Protein AF-A0A1M3J1S0-F1 (afdb_monomer_lite)

Sequence (92 aa):
MSKKLESILQKVPPATVTSFNKEIQFEEKVLIEEEQIVRLIAQVPFKVKRRLKQYVAENPGETERSAILKGLKLLGIKVEDKYLHDLRSTRN

pLDDT: mean 72.66, std 16.9, range [41.44, 94.56]

Structure (mmCIF, N/CA/C/O backbone):
data_AF-A0A1M3J1S0-F1
#
_entry.id   AF-A0A1M3J1S0-F1
#
loop_
_atom_site.group_PDB
_atom_site.id
_atom_site.type_symbol
_atom_site.label_atom_id
_atom_site.label_alt_id
_atom_site.label_comp_id
_atom_site.label_asym_id
_atom_site.label_entity_id
_atom_site.label_seq_id
_atom_site.pdbx_PDB_ins_code
_atom_site.Cartn_x
_atom_site.Cartn_y
_atom_site.Cartn_z
_atom_site.occupancy
_atom_site.B_iso_or_equiv
_atom_site.auth_seq_id
_atom_site.auth_comp_id
_atom_site.auth_asym_id
_atom_site.auth_atom_id
_atom_site.pdbx_PDB_model_num
ATOM 1 N N . MET A 1 1 ? -59.080 29.483 54.832 1.00 49.69 1 MET A N 1
ATOM 2 C CA . MET A 1 1 ? -58.039 29.241 53.810 1.00 49.69 1 MET A CA 1
ATOM 3 C C . MET A 1 1 ? -56.675 29.380 54.472 1.00 49.69 1 MET A C 1
ATOM 5 O O . MET A 1 1 ? -56.511 30.244 55.323 1.00 49.69 1 MET A O 1
ATOM 9 N N . SER A 1 2 ? -55.774 28.426 54.233 1.00 51.94 2 SER A N 1
ATOM 10 C CA . SER A 1 2 ? -54.579 28.191 55.057 1.00 51.94 2 SER A CA 1
ATOM 11 C C . SER A 1 2 ? -53.451 29.173 54.726 1.00 51.94 2 SER A C 1
ATOM 13 O O . SER A 1 2 ? -52.936 29.152 53.611 1.00 51.94 2 SER A O 1
ATOM 15 N N . LYS A 1 3 ? -53.005 29.958 55.720 1.00 58.06 3 LYS A N 1
ATOM 16 C CA . LYS A 1 3 ? -51.870 30.908 55.642 1.00 58.06 3 LYS A CA 1
ATOM 17 C C . LYS A 1 3 ? -50.564 30.287 55.112 1.00 58.06 3 LYS A C 1
ATOM 19 O O . LYS A 1 3 ? -49.668 31.002 54.679 1.00 58.06 3 LYS A O 1
ATOM 24 N N . LYS A 1 4 ? -50.447 28.952 55.138 1.00 58.09 4 LYS A N 1
ATOM 25 C CA . LYS A 1 4 ? -49.287 28.217 54.609 1.00 58.09 4 LYS A CA 1
ATOM 26 C C . LYS A 1 4 ? -49.231 28.188 53.077 1.00 58.09 4 LYS A C 1
ATOM 28 O O . LYS A 1 4 ? -48.142 28.067 52.533 1.00 58.09 4 LYS A O 1
ATOM 33 N N . LEU A 1 5 ? -50.368 28.288 52.380 1.00 57.38 5 LEU A N 1
ATOM 34 C CA . LEU A 1 5 ? -50.391 28.282 50.909 1.00 57.38 5 LEU A CA 1
ATOM 35 C C . LEU A 1 5 ? -49.965 29.638 50.331 1.00 57.38 5 LEU A C 1
ATOM 37 O O . LEU A 1 5 ? -49.185 29.685 49.383 1.00 57.38 5 LEU A O 1
ATOM 41 N N . GLU A 1 6 ? -50.390 30.738 50.955 1.00 59.94 6 GLU A N 1
ATOM 42 C CA . GLU A 1 6 ? -50.002 32.098 50.553 1.00 59.94 6 GLU A CA 1
ATOM 43 C C . GLU A 1 6 ? -48.493 32.338 50.713 1.00 59.94 6 GLU A C 1
ATOM 45 O O . GLU A 1 6 ? -47.870 32.935 49.836 1.00 59.94 6 GLU A O 1
ATOM 50 N N . SER A 1 7 ? -47.870 31.790 51.766 1.00 60.59 7 SER A N 1
ATOM 51 C CA . SER A 1 7 ? -46.421 31.927 51.970 1.00 60.59 7 SER A CA 1
ATOM 52 C C . SER A 1 7 ? -45.580 31.160 50.949 1.00 60.59 7 SER A C 1
ATOM 54 O O . SER A 1 7 ? -44.410 31.481 50.784 1.00 60.59 7 SER A O 1
ATOM 56 N N . ILE A 1 8 ? -46.135 30.128 50.301 1.00 60.16 8 ILE A N 1
ATOM 57 C CA . ILE A 1 8 ? -45.442 29.378 49.240 1.00 60.16 8 ILE A CA 1
ATOM 58 C C . ILE A 1 8 ? -45.542 30.147 47.920 1.00 60.16 8 ILE A C 1
ATOM 60 O O . ILE A 1 8 ? -44.539 30.284 47.226 1.00 60.16 8 ILE A O 1
ATOM 64 N N . LEU A 1 9 ? -46.711 30.720 47.616 1.00 57.31 9 LEU A N 1
ATOM 65 C CA . LEU A 1 9 ? -46.922 31.528 46.409 1.00 57.31 9 LEU A CA 1
ATOM 66 C C . LEU A 1 9 ? -46.094 32.822 46.405 1.00 57.31 9 LEU A C 1
ATOM 68 O O . LEU A 1 9 ? -45.609 33.224 45.354 1.00 57.31 9 LEU A O 1
ATOM 72 N N . GLN A 1 10 ? -45.871 33.443 47.567 1.00 60.66 10 GLN A N 1
ATOM 73 C CA . GLN A 1 10 ? -45.027 34.644 47.687 1.00 60.66 10 GLN A CA 1
ATOM 74 C C . GLN A 1 10 ? -43.517 34.355 47.664 1.00 60.66 10 GLN A C 1
ATOM 76 O O . GLN A 1 10 ? -42.722 35.282 47.525 1.00 60.66 10 GLN A O 1
ATOM 81 N N . LYS A 1 11 ? -43.104 33.089 47.822 1.00 58.97 11 LYS A N 1
ATOM 82 C CA . LYS A 1 11 ? -41.688 32.682 47.865 1.00 58.97 11 LYS A CA 1
ATOM 83 C C . LYS A 1 11 ? -41.144 32.195 46.528 1.00 58.97 11 LYS A C 1
ATOM 85 O O . LYS A 1 11 ? -39.968 31.844 46.455 1.00 58.97 11 LYS A O 1
ATOM 90 N N . VAL A 1 12 ? -41.977 32.146 45.493 1.00 56.25 12 VAL A N 1
ATOM 91 C CA . VAL A 1 12 ? -41.497 31.931 44.131 1.00 56.25 12 VAL A CA 1
ATOM 92 C C . VAL A 1 12 ? -41.018 33.295 43.638 1.00 56.25 12 VAL A C 1
ATOM 94 O O . VAL A 1 12 ? -41.843 34.203 43.524 1.00 56.25 12 VAL A O 1
ATOM 97 N N . PRO A 1 13 ? -39.709 33.503 43.403 1.00 55.06 13 PRO A N 1
ATOM 98 C CA . PRO A 1 13 ? -39.269 34.753 42.807 1.00 55.06 13 PRO A CA 1
ATOM 99 C C . PRO A 1 13 ? -39.979 34.908 41.454 1.00 55.06 13 PRO A C 1
ATOM 101 O O . PRO A 1 13 ? -40.163 33.903 40.757 1.00 55.06 13 PRO A O 1
ATOM 104 N N . PRO A 1 14 ? -40.405 36.125 41.072 1.00 54.97 14 PRO A N 1
ATOM 105 C CA . PRO A 1 14 ? -40.937 36.342 39.738 1.00 54.97 14 PRO A CA 1
ATOM 106 C C . PRO A 1 14 ? -39.890 35.823 38.756 1.00 54.97 14 PRO A C 1
ATOM 108 O O . PRO A 1 14 ? -38.719 36.184 38.863 1.00 54.97 14 PRO A O 1
ATOM 111 N N . ALA A 1 15 ? -40.289 34.933 37.846 1.00 56.28 15 ALA A N 1
ATOM 112 C CA . ALA A 1 15 ? -39.455 34.600 36.707 1.00 56.28 15 ALA A CA 1
ATOM 113 C C . ALA A 1 15 ? -39.205 35.927 35.997 1.00 56.28 15 ALA A C 1
ATOM 115 O O . ALA A 1 15 ? -40.115 36.488 35.385 1.00 56.28 15 ALA A O 1
ATOM 116 N N . THR A 1 16 ? -38.017 36.487 36.205 1.00 47.50 16 THR A N 1
ATOM 117 C CA . THR A 1 16 ? -37.625 37.781 35.679 1.00 47.50 16 THR A CA 1
ATOM 118 C C . THR A 1 16 ? -37.536 37.637 34.166 1.00 47.50 16 THR A C 1
ATOM 120 O O . THR A 1 16 ? -36.472 37.399 33.606 1.00 47.50 16 THR A O 1
ATOM 123 N N . VAL A 1 17 ? -38.674 37.766 33.485 1.00 51.91 17 VAL A N 1
ATOM 124 C CA . VAL A 1 17 ? -38.738 38.069 32.058 1.00 51.91 17 VAL A CA 1
ATOM 125 C C . VAL A 1 17 ? -38.416 39.554 31.936 1.00 51.91 17 VAL A C 1
ATOM 127 O O . VAL A 1 17 ? -39.264 40.390 31.646 1.00 51.91 17 VAL A O 1
ATOM 130 N N . THR A 1 18 ? -37.170 39.902 32.233 1.00 41.94 18 THR A N 1
ATOM 131 C CA 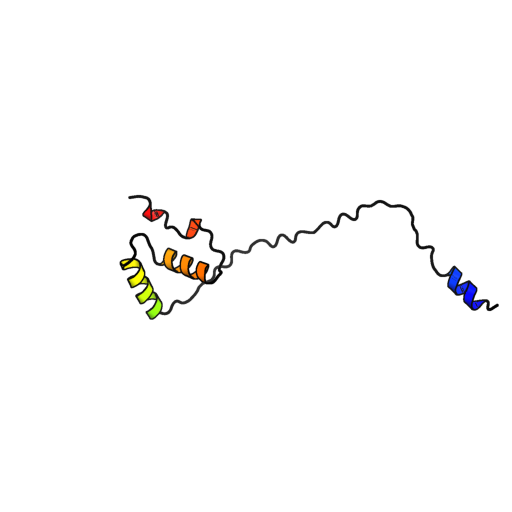. THR A 1 18 ? -36.576 41.146 31.759 1.00 41.94 18 THR A CA 1
ATOM 132 C C . THR A 1 18 ? -35.862 40.797 30.475 1.00 41.94 18 THR A C 1
ATOM 134 O O . THR A 1 18 ? -34.753 40.268 30.496 1.00 41.94 18 THR A O 1
ATOM 137 N N . SER A 1 19 ? -36.573 41.031 29.375 1.00 49.78 19 SER A N 1
ATOM 138 C CA . SER A 1 19 ? -36.050 41.421 28.068 1.00 49.78 19 SER A CA 1
ATOM 139 C C . SER A 1 19 ? -34.533 41.632 28.034 1.00 49.78 19 SER A C 1
ATOM 141 O O . SER A 1 19 ? -34.034 42.742 28.205 1.00 49.78 19 SER A O 1
ATOM 143 N N . PHE A 1 20 ? -33.805 40.559 27.765 1.00 41.44 20 PHE A N 1
ATOM 144 C CA . PHE A 1 20 ? -32.490 40.633 27.165 1.00 41.44 20 PHE A CA 1
ATOM 145 C C . PHE A 1 20 ? -32.538 39.708 25.961 1.00 41.44 20 PHE A C 1
ATOM 147 O O . PHE A 1 20 ? -32.357 38.500 26.082 1.00 41.44 20 PHE A O 1
ATOM 154 N N . ASN A 1 21 ? -32.756 40.301 24.786 1.00 47.50 21 ASN A N 1
ATOM 155 C CA . ASN A 1 21 ? -32.175 39.788 23.551 1.00 47.50 21 ASN A CA 1
ATOM 156 C C . ASN A 1 21 ? -30.651 39.848 23.715 1.00 47.50 21 ASN A C 1
ATOM 158 O O . ASN A 1 21 ? -29.982 40.732 23.192 1.00 47.50 21 ASN A O 1
ATOM 162 N N . LYS A 1 22 ? -30.096 38.958 24.530 1.00 47.66 22 LYS A N 1
ATOM 163 C CA . LYS A 1 22 ? -28.729 38.517 24.347 1.00 47.66 22 LYS A CA 1
ATOM 164 C C . LYS A 1 22 ? -28.883 37.221 23.600 1.00 47.66 22 LYS A C 1
ATOM 166 O O . LYS A 1 22 ? -29.234 36.204 24.189 1.00 47.66 22 LYS A O 1
ATOM 171 N N . GLU A 1 23 ? -28.698 37.313 22.289 1.00 48.00 23 GLU A N 1
ATOM 172 C CA . GLU A 1 23 ? -28.235 36.188 21.497 1.00 48.00 23 GLU A CA 1
ATOM 173 C C . GLU A 1 23 ? -27.180 35.488 22.347 1.00 48.00 23 GLU A C 1
ATOM 175 O O . GLU A 1 23 ? -26.113 36.041 22.623 1.00 48.00 23 GLU A O 1
ATOM 180 N N . ILE A 1 24 ? -27.534 34.323 22.884 1.00 46.62 24 ILE A N 1
AT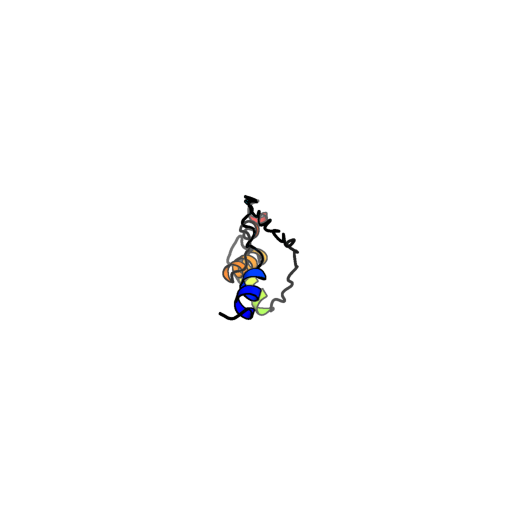OM 181 C CA . ILE A 1 24 ? -26.554 33.432 23.472 1.00 46.62 24 ILE A CA 1
ATOM 182 C C . ILE A 1 24 ? -25.771 32.974 22.252 1.00 46.62 24 ILE A C 1
ATOM 184 O O . ILE A 1 24 ? -26.141 32.014 21.582 1.00 46.62 24 ILE A O 1
ATOM 188 N N . GLN A 1 25 ? -24.748 33.751 21.899 1.00 54.22 25 GLN A N 1
ATOM 189 C CA . GLN A 1 25 ? -23.668 33.285 21.062 1.00 54.22 25 GLN A CA 1
ATOM 190 C C . GLN A 1 25 ? -23.066 32.154 21.878 1.00 54.22 25 GLN A C 1
ATOM 192 O O . GLN A 1 25 ? -22.292 32.367 22.811 1.00 54.22 25 GLN A O 1
ATOM 197 N N . PHE A 1 26 ? -23.531 30.938 21.600 1.00 49.62 26 PHE A N 1
ATOM 198 C CA . PHE A 1 26 ? -22.731 29.767 21.855 1.00 49.62 26 PHE A CA 1
ATOM 199 C C . PHE A 1 26 ? -21.469 30.018 21.038 1.00 49.62 26 PHE A C 1
ATOM 201 O O . PHE A 1 26 ? -21.436 29.768 19.837 1.00 49.62 26 PHE A O 1
ATOM 208 N N . GLU A 1 27 ? -20.457 30.611 21.670 1.00 54.34 27 GLU A N 1
ATOM 209 C CA . GLU A 1 27 ? -19.090 30.404 21.245 1.00 54.34 27 GLU A CA 1
ATOM 210 C C . GLU A 1 27 ? -18.910 28.893 21.354 1.00 54.34 27 GLU A C 1
ATOM 212 O O . GLU A 1 27 ? -18.595 28.354 22.420 1.00 54.34 27 GLU A O 1
ATOM 217 N N . GLU A 1 28 ? -19.209 28.192 20.258 1.00 56.88 28 GLU A N 1
ATOM 218 C CA . GLU A 1 28 ? -18.577 26.928 19.951 1.00 56.88 28 GLU A CA 1
ATOM 219 C C . GLU A 1 28 ? -17.091 27.227 20.071 1.00 56.88 28 GLU A C 1
ATOM 221 O O . GLU A 1 28 ? -16.443 27.728 19.153 1.00 56.88 28 GLU A O 1
ATOM 226 N N . LYS A 1 29 ? -16.549 26.993 21.267 1.00 57.78 29 LYS A N 1
ATOM 227 C CA . LYS A 1 29 ? -15.130 26.773 21.443 1.00 57.78 29 LYS A CA 1
ATOM 228 C C . LYS A 1 29 ? -14.866 25.528 20.627 1.00 57.78 29 LYS A C 1
ATOM 230 O O . LYS A 1 29 ? -14.977 24.415 21.134 1.00 57.78 29 LYS A O 1
ATOM 235 N N . VAL A 1 30 ? -14.607 25.740 19.340 1.00 59.16 30 VAL A N 1
ATOM 236 C CA . VAL A 1 30 ? -13.984 24.768 18.469 1.00 59.16 30 VAL A CA 1
ATOM 237 C C . VAL A 1 30 ? -12.710 24.418 19.215 1.00 59.16 30 VAL A C 1
ATOM 239 O O . VAL A 1 30 ? -11.762 25.201 19.263 1.00 59.16 30 VAL A O 1
ATOM 242 N N . LEU A 1 31 ? -12.742 23.289 19.920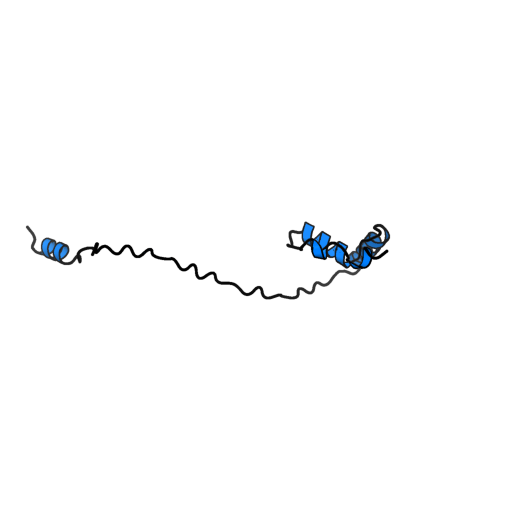 1.00 53.66 31 LEU A N 1
ATOM 243 C CA . LEU A 1 31 ? -11.541 22.598 20.332 1.00 53.66 31 LEU A CA 1
ATOM 244 C C . LEU A 1 31 ? -10.860 22.255 19.016 1.00 53.66 31 LEU A C 1
ATOM 246 O O . LEU A 1 31 ? -11.177 21.258 18.374 1.00 53.66 31 LEU A O 1
ATOM 250 N N . ILE A 1 32 ? -10.003 23.163 18.558 1.00 61.91 32 ILE A N 1
ATOM 251 C CA . ILE A 1 32 ? -9.043 22.879 17.510 1.00 61.91 32 ILE A CA 1
ATOM 252 C C . ILE A 1 32 ? -8.069 21.928 18.195 1.00 61.91 32 ILE A C 1
ATOM 254 O O . ILE A 1 32 ? -7.102 22.353 18.822 1.00 61.91 32 ILE A O 1
ATOM 258 N N . GLU A 1 33 ? -8.414 20.641 18.200 1.00 66.25 33 GLU A N 1
ATOM 259 C CA . GLU A 1 33 ? -7.457 19.594 18.506 1.00 66.25 33 GLU A CA 1
ATOM 260 C C . GLU A 1 33 ? -6.331 19.777 17.492 1.00 66.25 33 GLU A C 1
ATOM 262 O O . GLU A 1 33 ? -6.526 19.602 16.289 1.00 66.25 33 GLU A O 1
ATOM 267 N N . GLU A 1 34 ? -5.174 20.243 17.963 1.00 69.62 34 GLU A N 1
ATOM 268 C CA . GLU A 1 34 ? -3.981 20.302 17.135 1.00 69.62 34 GLU A CA 1
ATOM 269 C C . GLU A 1 34 ? -3.737 18.885 16.614 1.00 69.62 34 GLU A C 1
ATOM 271 O O . GLU A 1 34 ? -3.537 17.956 17.401 1.00 69.62 34 GLU A O 1
ATOM 276 N N . GLU A 1 35 ? -3.811 18.700 15.293 1.00 65.19 35 GLU A N 1
ATOM 277 C CA . GLU A 1 35 ? -3.564 17.408 14.662 1.00 65.19 35 GLU A CA 1
ATOM 278 C C . GLU A 1 35 ? -2.129 16.970 14.979 1.00 65.19 35 GLU A C 1
ATOM 280 O O . GLU A 1 35 ? -1.160 17.357 14.320 1.00 65.19 35 GLU A O 1
ATOM 285 N N . GLN A 1 36 ? -1.970 16.160 16.023 1.00 77.50 36 GLN A N 1
ATOM 286 C CA . GLN A 1 36 ? -0.671 15.630 16.386 1.00 77.50 36 GLN A CA 1
ATOM 287 C C . GLN A 1 36 ? -0.306 14.543 15.375 1.00 77.50 36 GLN A C 1
ATOM 289 O O . GLN A 1 36 ? -0.918 13.475 15.321 1.00 77.50 36 GLN A O 1
ATOM 294 N N . ILE A 1 37 ? 0.709 14.810 14.554 1.00 72.62 37 ILE A N 1
ATOM 295 C CA . ILE A 1 37 ? 1.211 13.831 13.588 1.00 72.62 37 ILE A CA 1
ATOM 296 C C . ILE A 1 37 ? 1.917 12.712 14.360 1.00 72.62 37 ILE A C 1
ATOM 298 O O . ILE A 1 37 ? 3.093 12.815 14.718 1.00 72.62 37 ILE A O 1
ATOM 302 N N . VAL A 1 38 ? 1.203 11.615 14.612 1.00 74.94 38 VAL A N 1
ATOM 303 C CA . VAL A 1 38 ? 1.765 10.418 15.244 1.00 74.94 38 VAL A CA 1
ATOM 304 C C . VAL A 1 38 ? 2.334 9.489 14.173 1.00 74.94 38 VAL A C 1
ATOM 306 O O . VAL A 1 38 ? 1.653 9.085 13.229 1.00 74.94 38 VAL A O 1
ATOM 309 N N . ARG A 1 39 ? 3.608 9.107 14.319 1.00 75.88 39 ARG A N 1
ATOM 310 C CA . ARG A 1 39 ? 4.254 8.147 13.417 1.00 75.88 39 ARG A CA 1
ATOM 311 C C . ARG A 1 39 ? 3.888 6.717 13.811 1.00 75.88 39 ARG A C 1
ATOM 313 O O . ARG A 1 39 ? 4.407 6.189 14.790 1.00 75.88 39 ARG A O 1
ATOM 320 N N . LEU A 1 40 ? 3.075 6.058 12.992 1.00 76.31 40 LEU A N 1
ATOM 321 C CA . LEU A 1 40 ? 2.847 4.616 13.089 1.00 76.31 40 LEU A CA 1
ATOM 322 C C . LEU A 1 40 ? 4.001 3.842 12.436 1.00 76.31 40 LEU A C 1
ATOM 324 O O . LEU A 1 40 ? 4.323 4.044 11.264 1.00 76.31 40 LEU A O 1
ATOM 328 N N . ILE A 1 41 ? 4.620 2.936 13.195 1.00 80.94 41 ILE A N 1
ATOM 329 C CA . ILE A 1 41 ? 5.614 1.979 12.696 1.00 80.94 41 ILE A CA 1
ATOM 330 C C . ILE A 1 41 ? 4.989 0.587 12.769 1.00 80.94 41 ILE A C 1
ATOM 332 O O . ILE A 1 41 ? 4.700 0.094 13.855 1.00 80.94 41 ILE A O 1
ATOM 336 N N . ALA A 1 42 ? 4.792 -0.052 11.616 1.00 80.94 42 ALA A N 1
ATOM 337 C CA . ALA A 1 42 ? 4.259 -1.408 11.528 1.00 80.94 42 ALA A CA 1
ATOM 338 C C . ALA A 1 42 ? 5.353 -2.396 11.106 1.00 80.94 42 ALA A C 1
ATOM 340 O O . ALA A 1 42 ? 6.117 -2.140 10.172 1.00 80.94 42 ALA A O 1
ATOM 341 N N . GLN A 1 43 ? 5.410 -3.547 11.776 1.00 87.62 43 GLN A N 1
ATOM 342 C CA . GLN A 1 43 ? 6.251 -4.659 11.341 1.00 87.62 43 GLN A CA 1
ATOM 343 C C . GLN A 1 43 ? 5.547 -5.420 10.217 1.00 87.62 43 GLN A C 1
ATOM 345 O O . GLN A 1 43 ? 4.395 -5.827 10.351 1.00 87.62 43 GLN A O 1
ATOM 350 N N . VAL A 1 44 ? 6.247 -5.629 9.103 1.00 83.38 44 VAL A N 1
ATOM 351 C CA . VAL A 1 44 ? 5.712 -6.353 7.946 1.00 83.38 44 VAL A CA 1
ATOM 352 C C . VAL A 1 44 ? 6.326 -7.752 7.902 1.00 83.38 44 VAL A C 1
ATOM 354 O O . VAL A 1 44 ? 7.552 -7.865 7.797 1.00 83.38 44 VAL A O 1
ATOM 357 N N . PRO A 1 45 ? 5.520 -8.831 7.921 1.00 92.19 45 PRO A N 1
ATOM 358 C CA . PRO A 1 45 ? 6.039 -10.186 7.787 1.00 92.19 45 PRO A CA 1
ATOM 359 C C . PRO A 1 45 ? 6.810 -10.380 6.476 1.00 92.19 45 PRO A C 1
ATOM 361 O O . PRO A 1 45 ? 6.379 -9.938 5.408 1.00 92.19 45 PRO A O 1
ATOM 364 N N . PHE A 1 46 ? 7.915 -11.128 6.522 1.00 92.56 46 PHE A N 1
ATOM 365 C CA . PHE A 1 46 ? 8.780 -11.344 5.353 1.00 92.56 46 PHE A CA 1
ATOM 366 C C . PHE A 1 46 ? 8.032 -11.933 4.145 1.00 92.56 46 PHE A C 1
ATOM 368 O O . PHE A 1 46 ? 8.254 -11.527 3.004 1.00 92.56 46 PHE A O 1
ATOM 375 N N . LYS A 1 47 ? 7.082 -12.844 4.391 1.00 94.50 47 LYS A N 1
ATOM 376 C CA . LYS A 1 47 ? 6.232 -13.436 3.346 1.00 94.50 47 LYS A CA 1
ATOM 377 C C . LYS A 1 47 ? 5.412 -12.378 2.600 1.00 94.50 47 LYS A C 1
ATOM 379 O O . LYS A 1 47 ? 5.290 -12.457 1.380 1.00 94.50 47 LYS A O 1
ATOM 384 N N . VAL A 1 48 ? 4.884 -11.386 3.320 1.00 90.31 48 VAL A N 1
ATOM 385 C CA . VAL A 1 48 ? 4.144 -10.262 2.730 1.00 90.31 48 VAL A CA 1
ATOM 386 C C . VAL A 1 48 ? 5.097 -9.404 1.910 1.00 90.31 48 VAL A C 1
ATOM 388 O O . VAL A 1 48 ? 4.814 -9.141 0.746 1.00 90.31 48 VAL A O 1
ATOM 391 N N . LYS A 1 49 ? 6.276 -9.077 2.456 1.00 90.81 49 LYS A N 1
ATOM 392 C CA . LYS A 1 49 ? 7.304 -8.309 1.739 1.00 90.81 49 LYS A CA 1
ATOM 393 C C . LYS A 1 49 ? 7.705 -8.960 0.412 1.00 90.81 49 LYS A C 1
ATOM 395 O O . LYS A 1 49 ? 7.841 -8.273 -0.594 1.00 90.81 49 LYS A O 1
ATOM 400 N N . ARG A 1 50 ? 7.847 -10.288 0.376 1.00 94.50 50 ARG A N 1
ATOM 401 C CA . ARG A 1 50 ? 8.178 -11.023 -0.855 1.00 94.50 50 ARG A CA 1
ATOM 402 C C . ARG A 1 50 ? 7.070 -10.935 -1.909 1.00 94.50 50 ARG A C 1
ATOM 404 O O . ARG A 1 50 ? 7.373 -10.711 -3.075 1.00 94.50 50 ARG A O 1
ATOM 411 N N . ARG A 1 51 ? 5.803 -11.072 -1.503 1.00 92.88 51 ARG A N 1
ATOM 412 C CA . ARG A 1 51 ? 4.649 -10.905 -2.407 1.00 92.88 51 ARG A CA 1
ATOM 413 C C . ARG A 1 51 ? 4.555 -9.483 -2.949 1.00 92.88 51 ARG A C 1
ATOM 415 O O . ARG A 1 51 ? 4.272 -9.294 -4.122 1.00 92.88 51 ARG A O 1
ATOM 422 N N . LEU A 1 52 ? 4.845 -8.501 -2.103 1.00 91.94 52 LEU A N 1
ATOM 423 C CA . LEU A 1 52 ? 4.817 -7.089 -2.466 1.00 91.94 52 LEU A CA 1
ATOM 424 C C . LEU A 1 52 ? 5.884 -6.760 -3.518 1.00 91.94 52 LEU A C 1
ATOM 426 O O . LEU A 1 52 ? 5.593 -6.086 -4.498 1.00 91.94 52 LEU A O 1
ATOM 430 N N . LYS A 1 53 ? 7.089 -7.326 -3.380 1.00 91.69 53 LYS A N 1
ATOM 431 C CA . LYS A 1 53 ? 8.135 -7.231 -4.409 1.00 91.69 53 LYS A CA 1
ATOM 432 C C . LYS A 1 53 ? 7.720 -7.837 -5.744 1.00 91.69 53 LYS A C 1
ATOM 434 O O . LYS A 1 53 ? 8.000 -7.251 -6.781 1.00 91.69 53 LYS A O 1
ATOM 439 N N . GLN A 1 54 ? 7.072 -8.999 -5.712 1.00 94.56 54 GLN A N 1
ATOM 440 C CA . GLN A 1 54 ? 6.582 -9.643 -6.926 1.00 94.56 54 GLN A CA 1
ATOM 441 C C . GLN A 1 54 ? 5.513 -8.783 -7.613 1.00 94.56 54 GLN A C 1
ATOM 443 O O . GLN A 1 5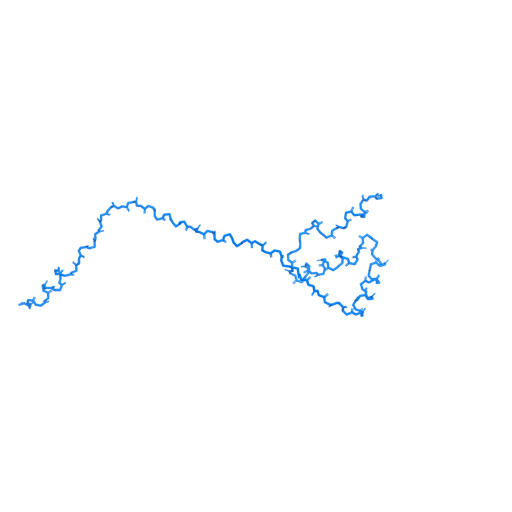4 ? 5.623 -8.519 -8.803 1.00 94.56 54 GLN A O 1
ATOM 448 N N . TYR A 1 55 ? 4.558 -8.256 -6.844 1.00 92.94 55 TYR A N 1
ATOM 449 C CA . TYR A 1 55 ? 3.551 -7.325 -7.351 1.00 92.94 55 TYR A CA 1
ATOM 450 C C . TYR A 1 55 ? 4.182 -6.097 -8.025 1.00 92.94 55 TYR A C 1
ATOM 452 O O . TYR A 1 55 ? 3.787 -5.730 -9.125 1.00 92.94 55 TYR A O 1
ATOM 460 N N . VAL A 1 56 ? 5.189 -5.480 -7.399 1.00 92.38 56 VAL A N 1
ATOM 461 C CA . VAL A 1 56 ? 5.887 -4.314 -7.971 1.00 92.38 56 VAL A CA 1
ATOM 462 C C . VAL A 1 56 ? 6.610 -4.668 -9.274 1.00 92.38 56 VAL A C 1
ATOM 464 O O . VAL A 1 56 ? 6.609 -3.872 -10.204 1.00 92.38 56 VAL A O 1
ATOM 467 N N . ALA A 1 57 ? 7.195 -5.864 -9.376 1.00 90.88 57 ALA A N 1
ATOM 468 C CA . ALA A 1 57 ? 7.847 -6.310 -10.607 1.00 90.88 57 ALA A CA 1
ATOM 469 C C . ALA A 1 57 ? 6.856 -6.508 -11.770 1.00 90.88 57 ALA A C 1
ATOM 471 O O . ALA A 1 57 ? 7.220 -6.300 -12.924 1.00 90.88 57 ALA A O 1
ATOM 472 N N . GLU A 1 58 ? 5.614 -6.889 -11.468 1.00 94.38 58 GLU A N 1
ATOM 473 C CA . GLU A 1 58 ? 4.544 -7.104 -12.452 1.00 94.38 58 GLU A CA 1
ATOM 474 C C . GLU A 1 58 ? 3.824 -5.798 -12.849 1.00 94.38 58 GLU A C 1
ATOM 476 O O . GLU A 1 58 ? 3.163 -5.756 -13.884 1.00 94.38 58 GLU A O 1
ATOM 481 N N . ASN A 1 59 ? 3.959 -4.726 -12.057 1.00 88.94 59 ASN A N 1
ATOM 482 C CA . ASN A 1 59 ? 3.232 -3.466 -12.237 1.00 88.94 59 ASN A CA 1
ATOM 483 C C . ASN A 1 59 ? 4.205 -2.283 -12.407 1.00 88.94 59 ASN A C 1
ATOM 485 O O . ASN A 1 59 ? 4.589 -1.646 -11.419 1.00 88.94 59 ASN A O 1
ATOM 489 N N . PRO A 1 60 ? 4.613 -1.956 -13.648 1.00 83.81 60 PRO A N 1
ATOM 490 C CA . PRO A 1 60 ? 5.529 -0.850 -13.901 1.00 83.81 60 PRO A CA 1
ATOM 491 C C . PRO A 1 60 ? 4.912 0.485 -13.462 1.00 83.81 60 PRO A C 1
ATOM 493 O O . PRO A 1 60 ? 3.765 0.794 -13.776 1.00 83.81 60 PRO A O 1
ATOM 496 N N . GLY A 1 61 ? 5.683 1.283 -12.721 1.00 83.19 61 GLY A N 1
ATOM 497 C CA . GLY A 1 61 ? 5.237 2.566 -12.163 1.00 83.19 61 GLY A CA 1
ATOM 498 C C . GLY A 1 61 ? 4.681 2.480 -10.738 1.00 83.19 61 GLY A C 1
ATOM 499 O O . GLY A 1 61 ? 4.457 3.518 -10.114 1.00 83.19 61 GLY A O 1
ATOM 500 N N . GLU A 1 62 ? 4.515 1.272 -10.195 1.00 85.81 62 GLU A N 1
ATOM 501 C CA . GLU A 1 62 ? 4.256 1.066 -8.771 1.00 85.81 62 GLU A CA 1
ATOM 502 C C . GLU A 1 62 ? 5.560 0.933 -7.982 1.00 85.81 62 GLU A C 1
ATOM 504 O O . GLU A 1 62 ? 6.573 0.431 -8.465 1.00 85.81 62 GLU A O 1
ATOM 509 N N . THR A 1 63 ? 5.527 1.348 -6.721 1.00 88.94 63 THR A N 1
ATOM 510 C CA . THR A 1 63 ? 6.588 1.099 -5.744 1.00 88.94 63 THR A CA 1
ATOM 511 C C . THR A 1 63 ? 6.025 0.342 -4.552 1.00 88.94 63 THR A C 1
ATOM 513 O O . THR A 1 63 ? 4.813 0.300 -4.333 1.00 88.94 63 THR A O 1
ATOM 516 N N . GLU A 1 64 ? 6.902 -0.221 -3.714 1.00 87.31 64 GLU A N 1
ATOM 517 C CA . GLU A 1 64 ? 6.455 -0.856 -2.468 1.00 87.31 64 GLU A CA 1
ATOM 518 C C . GLU A 1 64 ? 5.630 0.124 -1.612 1.00 87.31 64 GLU A C 1
ATOM 520 O O . GLU A 1 64 ? 4.626 -0.250 -1.009 1.00 87.31 64 GLU A O 1
ATOM 525 N N . ARG A 1 65 ? 6.019 1.407 -1.608 1.00 87.06 65 ARG A N 1
ATOM 526 C CA . ARG A 1 65 ? 5.327 2.465 -0.871 1.00 87.06 65 ARG A CA 1
ATOM 527 C C . ARG A 1 65 ? 3.931 2.736 -1.432 1.00 87.06 65 ARG A C 1
ATOM 529 O O . ARG A 1 65 ? 2.984 2.765 -0.648 1.00 87.06 65 ARG A O 1
ATOM 536 N N . SER A 1 66 ? 3.790 2.951 -2.741 1.00 89.44 66 SER A N 1
ATOM 537 C CA . SER A 1 66 ? 2.481 3.244 -3.345 1.00 89.44 66 SER A CA 1
ATOM 538 C C . SER A 1 66 ? 1.527 2.061 -3.198 1.00 89.44 66 SER A C 1
ATOM 540 O O . SER A 1 66 ? 0.373 2.258 -2.823 1.00 89.44 66 SER A O 1
ATOM 542 N N . ALA A 1 67 ? 2.022 0.832 -3.365 1.00 89.88 67 ALA A N 1
ATOM 543 C CA . ALA A 1 67 ? 1.240 -0.384 -3.164 1.00 89.88 67 ALA A CA 1
ATOM 544 C C . ALA A 1 67 ? 0.711 -0.504 -1.721 1.00 89.88 67 ALA A C 1
ATOM 546 O O . ALA A 1 67 ? -0.469 -0.795 -1.516 1.00 89.88 67 ALA A O 1
ATOM 547 N N . ILE A 1 68 ? 1.547 -0.217 -0.714 1.00 89.75 68 ILE A N 1
ATOM 548 C CA . ILE A 1 68 ? 1.114 -0.200 0.693 1.00 89.75 68 ILE A CA 1
ATOM 549 C C . ILE A 1 68 ? 0.068 0.891 0.924 1.00 89.75 68 ILE A C 1
ATOM 551 O O . ILE A 1 68 ? -0.974 0.613 1.508 1.00 89.75 68 ILE A O 1
ATOM 555 N N . LEU A 1 69 ? 0.313 2.119 0.462 1.00 88.81 69 LEU A N 1
ATOM 556 C CA . LEU A 1 69 ? -0.604 3.244 0.675 1.00 88.81 69 LEU A CA 1
ATOM 557 C C . LEU A 1 69 ? -1.969 3.012 0.017 1.00 88.81 69 LEU A C 1
ATOM 559 O O . LEU A 1 69 ? -2.997 3.291 0.633 1.00 88.81 69 LEU A O 1
ATOM 563 N N . LYS A 1 70 ? -1.993 2.430 -1.186 1.00 90.12 70 LYS A N 1
ATOM 564 C CA . LYS A 1 70 ? -3.228 1.996 -1.855 1.00 90.12 70 LYS A CA 1
ATOM 565 C C . LYS A 1 70 ? -3.951 0.919 -1.051 1.00 90.12 70 LYS A C 1
ATOM 567 O O . LYS A 1 70 ? -5.156 1.027 -0.848 1.00 90.12 70 LYS A O 1
ATOM 572 N N . GLY A 1 71 ? -3.222 -0.069 -0.530 1.00 90.06 71 GLY A N 1
ATOM 573 C CA . GLY A 1 71 ? -3.781 -1.084 0.365 1.00 90.06 71 GLY A CA 1
ATOM 574 C C . GLY A 1 71 ? -4.391 -0.489 1.638 1.00 90.06 71 GLY A C 1
ATOM 575 O O . GLY A 1 71 ? -5.515 -0.824 1.995 1.00 90.06 71 GLY A O 1
ATOM 576 N N . LEU A 1 72 ? -3.696 0.443 2.294 1.00 89.12 72 LEU A N 1
ATOM 577 C CA . LEU A 1 72 ? -4.202 1.138 3.483 1.00 89.12 72 LEU A CA 1
ATOM 578 C C . LEU A 1 72 ? -5.457 1.962 3.169 1.00 89.12 72 LEU A C 1
ATOM 580 O O . LEU A 1 72 ? -6.407 1.946 3.950 1.00 89.12 72 LEU A O 1
ATOM 584 N N . LYS A 1 73 ? -5.499 2.616 2.003 1.00 91.00 73 LYS A N 1
ATOM 585 C CA . LYS A 1 73 ? -6.691 3.326 1.528 1.00 91.00 73 LYS A CA 1
ATOM 586 C C . LYS A 1 73 ? -7.881 2.381 1.333 1.00 91.00 73 LYS A C 1
ATOM 588 O O . LYS A 1 73 ? -8.983 2.711 1.761 1.00 91.00 73 LYS A O 1
ATOM 593 N N . LEU A 1 74 ? -7.663 1.192 0.762 1.00 91.81 74 LEU A N 1
ATOM 594 C CA . LEU A 1 74 ? -8.703 0.156 0.637 1.00 91.81 74 LEU A CA 1
ATOM 595 C C . LEU A 1 74 ? -9.198 -0.358 1.997 1.00 91.81 74 LEU A C 1
ATOM 597 O O . LEU A 1 74 ? -10.357 -0.739 2.119 1.00 91.81 74 LEU A O 1
ATOM 601 N N . LEU A 1 75 ? -8.345 -0.336 3.023 1.00 90.56 75 LEU A N 1
ATOM 602 C CA . LEU A 1 75 ? -8.707 -0.675 4.403 1.00 90.56 75 LEU A CA 1
ATOM 603 C C . LEU A 1 75 ? -9.427 0.469 5.144 1.00 90.56 75 LEU A C 1
ATOM 605 O O . LEU A 1 75 ? -9.755 0.317 6.318 1.00 90.56 75 LEU A O 1
ATOM 609 N N . GLY A 1 76 ? -9.679 1.602 4.481 1.00 88.94 76 GLY A N 1
ATOM 610 C CA . GLY A 1 76 ? -10.416 2.738 5.040 1.00 88.94 76 GLY A CA 1
ATOM 611 C C . GLY A 1 76 ? -9.547 3.807 5.704 1.00 88.94 76 GLY A C 1
ATOM 612 O O . GLY A 1 76 ? -10.084 4.748 6.288 1.00 88.94 76 GLY A O 1
ATOM 613 N N . ILE A 1 77 ? -8.216 3.716 5.612 1.00 88.19 77 ILE A N 1
ATOM 614 C CA . ILE A 1 77 ? -7.330 4.778 6.104 1.00 88.19 77 ILE A CA 1
ATOM 615 C C . ILE A 1 77 ? -7.388 5.959 5.130 1.00 88.19 77 ILE A C 1
ATOM 617 O O . ILE A 1 77 ? -7.191 5.799 3.924 1.00 88.19 77 ILE A O 1
ATOM 621 N N . LYS A 1 78 ? -7.630 7.164 5.657 1.00 88.19 78 LYS A N 1
ATOM 622 C CA . LYS A 1 78 ? -7.618 8.404 4.871 1.00 88.19 78 LYS A CA 1
ATOM 623 C C . LYS A 1 78 ? -6.189 8.715 4.420 1.00 88.19 78 LYS A C 1
ATOM 625 O O . LYS A 1 78 ? -5.400 9.284 5.166 1.00 88.19 78 LYS A O 1
ATOM 630 N N . VAL A 1 79 ? -5.862 8.320 3.193 1.00 85.81 79 VAL A N 1
ATOM 631 C CA . VAL A 1 79 ? -4.609 8.669 2.514 1.00 85.81 79 VAL A CA 1
ATOM 632 C C . VAL A 1 79 ? -4.935 9.646 1.392 1.00 85.81 79 VAL A C 1
ATOM 634 O O . VAL A 1 79 ? -5.754 9.332 0.529 1.00 85.81 79 VAL A O 1
ATOM 637 N N . GLU A 1 80 ? -4.301 10.818 1.397 1.00 85.62 80 GLU A N 1
ATOM 638 C CA . GLU A 1 80 ? -4.465 11.794 0.319 1.00 85.62 80 GLU A CA 1
ATOM 639 C C . GLU A 1 80 ? -3.905 11.269 -1.010 1.00 85.62 80 GLU A C 1
ATOM 641 O O . GLU A 1 80 ? -2.828 10.667 -1.056 1.00 85.62 80 GLU A O 1
ATOM 646 N N . ASP A 1 81 ? -4.593 11.573 -2.112 1.00 84.69 81 ASP A N 1
ATOM 647 C CA . ASP A 1 81 ? -4.242 11.071 -3.447 1.00 84.69 81 ASP A CA 1
ATOM 648 C C . ASP A 1 81 ? -2.852 11.511 -3.918 1.00 84.69 81 ASP A C 1
ATOM 650 O O . ASP A 1 81 ? -2.167 10.766 -4.621 1.00 84.69 81 ASP A O 1
ATOM 654 N N . LYS A 1 82 ? -2.373 12.664 -3.434 1.00 83.06 82 LYS A N 1
ATOM 655 C CA . LYS A 1 82 ? -1.015 13.166 -3.693 1.00 83.06 82 LYS A CA 1
ATOM 656 C C . LYS A 1 82 ? 0.089 12.196 -3.250 1.00 83.06 82 LYS A C 1
ATOM 658 O O . LYS A 1 82 ? 1.202 12.270 -3.759 1.00 83.06 82 LYS A O 1
ATOM 663 N N . TYR A 1 83 ? -0.203 11.290 -2.313 1.00 79.38 83 TYR A N 1
ATOM 664 C CA . TYR A 1 83 ? 0.746 10.288 -1.821 1.00 79.38 83 TYR A CA 1
ATOM 665 C C . TYR A 1 83 ? 0.628 8.928 -2.522 1.00 79.38 83 TYR A C 1
ATOM 667 O O . TYR A 1 83 ? 1.478 8.065 -2.298 1.00 79.38 83 TYR A O 1
ATOM 675 N N . LEU A 1 84 ? -0.406 8.711 -3.343 1.00 81.25 84 LEU A N 1
ATOM 676 C CA . LEU A 1 84 ? -0.640 7.430 -4.023 1.00 81.25 84 LEU A CA 1
ATOM 677 C C . LEU A 1 84 ? 0.205 7.260 -5.285 1.00 81.25 84 LEU A C 1
ATOM 679 O O . LEU A 1 84 ? 0.448 6.128 -5.705 1.00 81.25 84 LEU A O 1
ATOM 683 N N . HIS A 1 85 ? 0.646 8.367 -5.877 1.00 76.06 85 HIS A N 1
ATOM 684 C CA . HIS A 1 85 ? 1.493 8.379 -7.061 1.00 76.06 85 HIS A CA 1
ATOM 685 C C . HIS A 1 85 ? 2.922 8.749 -6.674 1.00 76.06 85 HIS A C 1
ATOM 687 O O . HIS A 1 85 ? 3.154 9.734 -5.972 1.00 76.06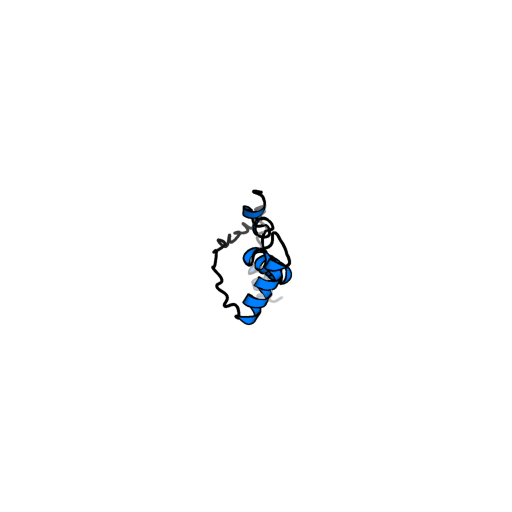 85 HIS A O 1
ATOM 693 N N . ASP A 1 86 ? 3.893 7.960 -7.133 1.00 67.88 86 ASP A N 1
ATOM 694 C CA . ASP A 1 86 ? 5.292 8.328 -6.962 1.00 67.88 86 ASP A CA 1
ATOM 695 C C . ASP A 1 86 ? 5.660 9.406 -7.990 1.00 67.88 86 ASP A C 1
ATOM 697 O O . ASP A 1 86 ? 5.776 9.137 -9.186 1.00 67.88 86 ASP A O 1
ATOM 701 N N . LEU A 1 87 ? 5.869 10.634 -7.512 1.00 64.75 87 LEU A N 1
ATOM 702 C CA . LEU A 1 87 ? 6.307 11.787 -8.311 1.00 64.75 87 LEU A CA 1
ATOM 703 C C . LEU A 1 87 ? 7.659 11.552 -9.009 1.00 64.75 87 LEU A C 1
ATOM 705 O O . LEU A 1 87 ? 8.025 12.294 -9.918 1.00 64.75 87 LEU A O 1
ATOM 709 N N . ARG A 1 88 ? 8.425 10.534 -8.594 1.00 64.31 88 ARG A N 1
ATOM 710 C CA . ARG A 1 88 ? 9.672 10.138 -9.266 1.00 64.31 88 ARG A CA 1
ATOM 711 C C . ARG A 1 88 ? 9.427 9.388 -10.578 1.00 64.31 88 ARG A C 1
ATOM 713 O O . ARG A 1 88 ? 10.323 9.366 -11.413 1.00 64.31 88 ARG A O 1
ATOM 720 N N . SER A 1 89 ? 8.241 8.804 -10.759 1.00 57.88 89 SER A N 1
ATOM 721 C CA . SER A 1 89 ? 7.869 8.031 -11.953 1.00 57.88 89 SER A CA 1
ATOM 722 C C . SER A 1 89 ? 7.559 8.926 -13.161 1.00 57.88 89 SER A C 1
ATOM 724 O O . SER A 1 89 ? 7.813 8.554 -14.299 1.00 57.88 89 SER A O 1
ATOM 726 N N . THR A 1 90 ? 7.082 10.154 -12.934 1.00 55.81 90 THR A N 1
ATOM 727 C CA . THR A 1 90 ? 6.642 11.082 -13.994 1.00 55.81 90 THR A CA 1
ATOM 728 C C . THR A 1 90 ? 7.774 11.893 -14.641 1.00 55.81 90 THR A C 1
ATOM 730 O O . THR A 1 90 ? 7.500 12.888 -15.304 1.00 55.81 90 TH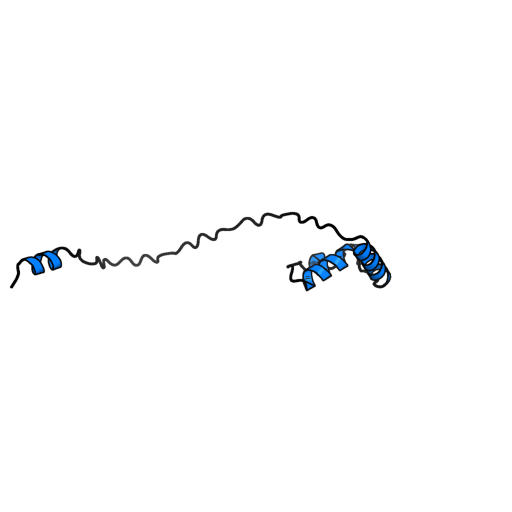R A O 1
ATOM 733 N N . ARG A 1 91 ? 9.047 11.543 -14.402 1.00 52.28 91 ARG A N 1
ATOM 734 C CA . ARG A 1 91 ? 10.220 12.272 -14.927 1.00 52.28 91 ARG A CA 1
ATOM 735 C C . ARG A 1 91 ? 10.913 11.607 -16.127 1.00 52.28 91 ARG A C 1
ATOM 737 O O . ARG A 1 91 ? 11.983 12.077 -16.501 1.00 52.28 91 ARG A O 1
ATOM 744 N N . ASN A 1 92 ? 10.311 10.578 -16.721 1.00 42.25 92 ASN A N 1
ATOM 745 C CA . ASN A 1 92 ? 10.792 9.948 -17.956 1.00 42.25 92 ASN A CA 1
ATOM 746 C C . ASN A 1 92 ? 9.934 10.345 -19.153 1.00 42.25 92 ASN A C 1
ATOM 748 O O . ASN A 1 92 ? 8.693 10.304 -19.004 1.00 42.25 92 ASN A O 1
#

Secondary structure (DSSP, 8-state):
--HHHHHHHTTS---------------------------------HHHHHHHHHHHHHSTT--HHHHHHHHHHHTT----GGGTS-TTGGG-

Foldseek 3Di:
DDPVVVVVVVPPPPPPPPDDPPPPPPPPPPPPVPPDPDDDDDDDDPVRVVVLVVVPVVDDQDDSQLVVLVVVVVVVDDDDPVRNGDPVNPPD

Radius of gyration: 32.57 Å; chains: 1; bounding box: 69×55×74 Å